Protein AF-A0A7S3K6G6-F1 (afdb_monomer_lite)

pLDDT: mean 83.15, std 12.5, range [43.78, 94.25]

Structure (mmCIF, N/CA/C/O backbone):
data_AF-A0A7S3K6G6-F1
#
_entry.id   AF-A0A7S3K6G6-F1
#
loop_
_atom_site.group_PDB
_atom_site.id
_atom_site.type_symbol
_atom_site.label_atom_id
_atom_site.label_alt_id
_atom_site.label_comp_id
_atom_site.label_asym_id
_atom_site.label_entity_id
_atom_site.label_seq_id
_atom_site.pdbx_PDB_ins_code
_atom_site.Cartn_x
_atom_site.Cartn_y
_atom_site.Cartn_z
_atom_site.occupancy
_atom_site.B_iso_or_equiv
_atom_site.auth_seq_id
_atom_site.auth_comp_id
_atom_site.auth_asym_id
_atom_site.auth_atom_id
_atom_site.pdbx_PDB_model_num
ATOM 1 N N . TYR A 1 1 ? -5.454 -5.887 0.418 1.00 87.56 1 TYR A N 1
ATOM 2 C CA . TYR A 1 1 ? -5.195 -4.459 0.713 1.00 87.56 1 TYR A CA 1
ATOM 3 C C . TYR A 1 1 ? -5.943 -3.493 -0.207 1.00 87.56 1 TYR A C 1
ATOM 5 O O . TYR A 1 1 ? -6.501 -2.543 0.320 1.00 87.56 1 TYR A O 1
ATOM 13 N N . ILE A 1 2 ? -6.029 -3.723 -1.528 1.00 89.62 2 ILE A N 1
ATOM 14 C CA . ILE A 1 2 ? -6.753 -2.822 -2.458 1.00 89.62 2 ILE A CA 1
ATOM 15 C C . ILE A 1 2 ? -8.237 -2.638 -2.086 1.00 89.62 2 ILE A C 1
ATOM 17 O O . ILE A 1 2 ? -8.674 -1.509 -1.896 1.00 89.62 2 ILE A O 1
ATOM 21 N N . GLU A 1 3 ? -9.001 -3.725 -1.922 1.00 87.88 3 GLU A N 1
ATOM 22 C CA . GLU A 1 3 ? -10.431 -3.646 -1.546 1.00 87.88 3 GLU A CA 1
ATOM 23 C C . GLU A 1 3 ? -10.624 -2.894 -0.219 1.00 87.88 3 GLU A C 1
ATOM 25 O O . GLU A 1 3 ? -11.529 -2.074 -0.081 1.00 87.88 3 GLU A O 1
ATOM 30 N N . ARG A 1 4 ? -9.716 -3.105 0.742 1.00 87.75 4 ARG A N 1
ATOM 31 C CA . ARG A 1 4 ? -9.721 -2.405 2.032 1.00 87.75 4 ARG A CA 1
ATOM 32 C C . ARG A 1 4 ? -9.499 -0.900 1.865 1.00 87.75 4 ARG A C 1
ATOM 34 O O . ARG A 1 4 ? -10.252 -0.119 2.435 1.00 87.75 4 ARG A O 1
ATOM 41 N N . PHE A 1 5 ? -8.529 -0.505 1.044 1.00 88.06 5 PHE A N 1
ATOM 42 C CA . PHE A 1 5 ? -8.301 0.895 0.691 1.00 88.06 5 PHE A CA 1
ATOM 43 C C . PHE A 1 5 ? -9.542 1.527 0.048 1.00 88.06 5 PHE A C 1
ATOM 45 O O . PHE A 1 5 ? -9.982 2.584 0.492 1.00 88.06 5 PHE A O 1
ATOM 52 N N . MET A 1 6 ? -10.161 0.868 -0.935 1.00 89.00 6 MET A N 1
ATOM 53 C CA . MET A 1 6 ? -11.380 1.380 -1.579 1.00 89.00 6 MET A CA 1
ATOM 54 C C . MET A 1 6 ? -12.535 1.521 -0.581 1.00 89.00 6 MET A C 1
ATOM 56 O O . MET A 1 6 ? -13.211 2.544 -0.553 1.00 89.00 6 MET A O 1
ATOM 60 N N . THR A 1 7 ? -12.727 0.521 0.282 1.00 87.38 7 THR A N 1
ATOM 61 C CA . THR A 1 7 ? -13.822 0.501 1.264 1.00 87.38 7 THR A CA 1
ATOM 62 C C . THR A 1 7 ? -13.649 1.570 2.344 1.00 87.38 7 THR A C 1
ATOM 64 O O . THR A 1 7 ? -14.632 2.167 2.771 1.00 87.38 7 THR A O 1
ATOM 67 N N . GLN A 1 8 ? -12.417 1.828 2.795 1.00 86.25 8 GLN A N 1
ATOM 68 C CA . GLN A 1 8 ? -12.156 2.818 3.848 1.00 86.25 8 GLN A CA 1
ATOM 69 C C . GLN A 1 8 ? -12.119 4.254 3.326 1.00 86.25 8 GLN A C 1
ATOM 71 O O . GLN A 1 8 ? -12.582 5.160 4.010 1.00 86.25 8 GLN A O 1
ATOM 76 N N . THR A 1 9 ? -11.579 4.468 2.127 1.00 84.75 9 THR A N 1
ATOM 77 C CA . THR A 1 9 ? -11.415 5.819 1.567 1.00 84.75 9 THR A CA 1
ATOM 78 C C . THR A 1 9 ? -12.602 6.275 0.729 1.00 84.75 9 THR A C 1
ATOM 80 O O . THR A 1 9 ? -12.741 7.468 0.473 1.00 84.75 9 THR A O 1
ATOM 83 N N . GLY A 1 10 ? -13.428 5.340 0.249 1.00 83.25 10 GLY A N 1
ATOM 84 C CA . GLY A 1 10 ? -14.462 5.610 -0.751 1.00 83.25 10 GLY A CA 1
ATOM 85 C C . GLY A 1 10 ? -13.903 5.997 -2.126 1.00 83.25 10 GLY A C 1
ATOM 86 O O . GLY A 1 10 ? -14.676 6.314 -3.028 1.00 83.25 10 GLY A O 1
ATOM 87 N N . MET A 1 11 ? -12.577 5.986 -2.308 1.00 84.06 11 MET A N 1
ATOM 88 C CA . MET A 1 11 ? -11.944 6.324 -3.577 1.00 84.06 11 MET A CA 1
ATOM 89 C C . MET A 1 11 ? -11.917 5.113 -4.503 1.00 84.06 11 MET A C 1
ATOM 91 O O . MET A 1 11 ? -11.474 4.024 -4.130 1.00 84.06 11 MET A O 1
ATOM 95 N N . LEU A 1 12 ? -12.336 5.334 -5.747 1.00 84.69 12 LEU A N 1
ATOM 96 C CA . LEU A 1 12 ? -12.244 4.344 -6.810 1.00 84.69 12 LEU A CA 1
ATOM 97 C C . LEU A 1 12 ? -10.908 4.460 -7.550 1.00 84.69 12 LEU A C 1
ATOM 99 O O . LEU A 1 12 ? -10.330 5.545 -7.704 1.00 84.69 12 LEU A O 1
ATOM 103 N N . ILE A 1 13 ? -10.416 3.314 -8.018 1.00 86.44 13 ILE A N 1
ATOM 104 C CA . ILE A 1 13 ? -9.244 3.265 -8.886 1.00 86.44 13 ILE A CA 1
ATOM 105 C C . ILE A 1 13 ? -9.674 3.640 -10.308 1.00 86.44 13 ILE A C 1
ATOM 107 O O . ILE A 1 13 ? -10.518 2.981 -10.902 1.00 86.44 1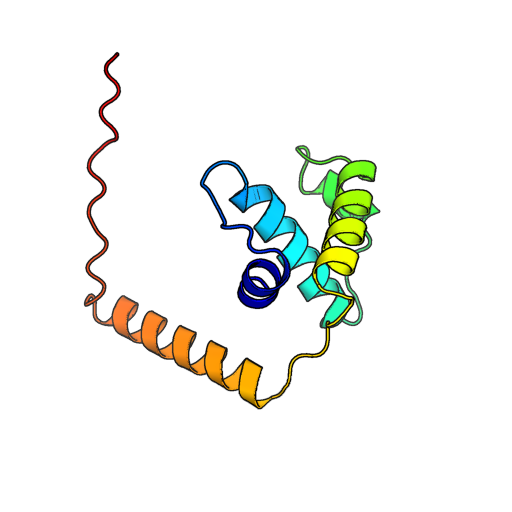3 ILE A O 1
ATOM 111 N N . ASN A 1 14 ? -9.056 4.690 -10.842 1.00 87.12 14 ASN A N 1
ATOM 112 C CA . ASN A 1 14 ? -9.248 5.233 -12.182 1.00 87.12 14 ASN A CA 1
ATOM 113 C C . ASN A 1 14 ? -7.957 5.092 -13.002 1.00 87.12 14 ASN A C 1
ATOM 115 O O . ASN A 1 14 ? -6.853 5.010 -12.456 1.00 87.12 14 ASN A O 1
ATOM 119 N N . HIS A 1 15 ? -8.074 5.186 -14.328 1.00 85.31 15 HIS A N 1
ATOM 120 C CA . HIS A 1 15 ? -6.945 5.121 -15.267 1.00 85.31 15 HIS A CA 1
ATOM 121 C C . HIS A 1 15 ? -5.814 6.144 -15.003 1.00 85.31 15 HIS A C 1
ATOM 123 O O . HIS A 1 15 ? -4.668 5.893 -15.369 1.00 85.31 15 HIS A O 1
ATOM 129 N N . TRP A 1 16 ? -6.094 7.245 -14.299 1.00 85.12 16 TRP A N 1
ATOM 130 C CA . TRP A 1 16 ? -5.085 8.229 -13.883 1.00 85.12 16 TRP A CA 1
ATOM 131 C C . TRP A 1 16 ? -4.367 7.894 -12.566 1.00 85.12 16 TRP A C 1
ATOM 133 O O . TRP A 1 16 ? -3.223 8.299 -12.375 1.00 85.12 16 TRP A O 1
ATOM 143 N N . ASN A 1 17 ? -5.021 7.188 -11.635 1.00 85.19 17 ASN A N 1
ATOM 144 C CA . ASN A 1 17 ? -4.517 7.001 -10.265 1.00 85.19 17 ASN A CA 1
ATOM 145 C C . ASN A 1 17 ? -4.004 5.577 -9.982 1.00 85.19 17 ASN A C 1
ATOM 147 O O . ASN A 1 17 ? -3.220 5.392 -9.048 1.00 85.19 17 ASN A O 1
ATOM 151 N N . TRP A 1 18 ? -4.391 4.590 -10.801 1.00 88.56 18 TRP A N 1
ATOM 152 C CA . TRP A 1 18 ? -4.136 3.174 -10.529 1.00 88.56 18 TRP A CA 1
ATOM 153 C C . TRP A 1 18 ? -2.655 2.870 -10.335 1.00 88.56 18 TRP A C 1
ATOM 155 O O . TRP A 1 18 ? -2.303 2.133 -9.422 1.00 88.56 18 TRP A O 1
ATOM 165 N N . ARG A 1 19 ? -1.776 3.487 -11.135 1.00 87.62 19 ARG A N 1
ATOM 166 C CA . ARG A 1 19 ? -0.336 3.217 -11.091 1.00 87.62 19 ARG A CA 1
ATOM 167 C C . ARG A 1 19 ? 0.254 3.559 -9.724 1.00 87.62 19 ARG A C 1
ATOM 169 O O . ARG A 1 19 ? 0.976 2.747 -9.157 1.00 87.62 19 ARG A O 1
ATOM 176 N N . ARG A 1 20 ? -0.088 4.732 -9.174 1.00 87.00 20 ARG A N 1
ATOM 177 C CA . ARG A 1 20 ? 0.395 5.163 -7.852 1.00 87.00 20 ARG A CA 1
ATOM 178 C C . ARG A 1 20 ? -0.260 4.353 -6.733 1.00 87.00 20 ARG A C 1
ATOM 180 O O . ARG A 1 20 ? 0.443 3.892 -5.845 1.00 87.00 20 ARG A O 1
ATOM 187 N N . VAL A 1 21 ? -1.573 4.115 -6.807 1.00 89.31 21 VAL A N 1
ATOM 188 C CA . VAL A 1 21 ? -2.305 3.346 -5.782 1.00 89.31 21 VAL A CA 1
ATOM 189 C C . VAL A 1 21 ? -1.792 1.910 -5.687 1.00 89.31 21 VAL A C 1
ATOM 191 O O . VAL A 1 21 ? -1.472 1.443 -4.596 1.00 89.31 21 VAL A O 1
ATOM 194 N N . VAL A 1 22 ? -1.675 1.212 -6.818 1.00 89.69 22 VAL A N 1
ATOM 195 C CA . VAL A 1 22 ? -1.198 -0.176 -6.860 1.00 89.69 22 VAL A CA 1
ATOM 196 C C . VAL A 1 22 ? 0.243 -0.266 -6.367 1.00 89.69 22 VAL A C 1
ATOM 198 O O . VAL A 1 22 ? 0.540 -1.145 -5.561 1.00 89.69 22 VAL A O 1
ATOM 201 N N . LEU A 1 23 ? 1.112 0.666 -6.773 1.00 89.12 23 LEU A N 1
ATOM 202 C CA . LEU A 1 23 ? 2.490 0.722 -6.289 1.00 89.12 23 LEU A CA 1
ATOM 203 C C . LEU A 1 23 ? 2.551 0.828 -4.761 1.00 89.12 23 LEU A C 1
ATOM 205 O O . LEU A 1 23 ? 3.237 0.039 -4.117 1.00 89.12 23 LEU A O 1
ATOM 209 N N . THR A 1 24 ? 1.811 1.769 -4.173 1.00 90.25 24 THR A N 1
ATOM 210 C CA . THR A 1 24 ? 1.791 1.954 -2.718 1.00 90.25 24 THR A CA 1
ATOM 211 C C . THR A 1 24 ? 1.237 0.726 -2.003 1.00 90.25 24 THR A C 1
ATOM 213 O O . THR A 1 24 ? 1.807 0.291 -1.007 1.00 90.25 24 THR A O 1
ATOM 216 N N . VAL A 1 25 ? 0.169 0.119 -2.526 1.00 91.44 25 VAL A N 1
ATOM 217 C CA . VAL A 1 25 ? -0.405 -1.098 -1.939 1.00 91.44 25 VAL A CA 1
ATOM 218 C C . VAL A 1 25 ? 0.595 -2.258 -1.956 1.00 91.44 25 VAL A C 1
ATOM 220 O O . VAL A 1 25 ? 0.697 -2.979 -0.965 1.00 91.44 25 VAL A O 1
ATOM 223 N N . LEU A 1 26 ? 1.330 -2.441 -3.057 1.00 89.38 26 LEU A N 1
ATOM 224 C CA . LEU A 1 26 ? 2.348 -3.487 -3.183 1.00 89.38 26 LEU A CA 1
ATOM 225 C C . LEU A 1 26 ? 3.525 -3.257 -2.234 1.00 89.38 26 LEU A C 1
ATOM 227 O O . LEU A 1 26 ? 3.971 -4.201 -1.587 1.00 89.38 26 LEU A O 1
ATOM 231 N N . LEU A 1 27 ? 3.981 -2.010 -2.109 1.00 89.19 27 LEU A N 1
ATOM 232 C CA . LEU A 1 27 ? 5.057 -1.635 -1.193 1.00 89.19 27 LEU A CA 1
ATOM 233 C C . LEU A 1 27 ? 4.698 -1.987 0.255 1.00 89.19 27 LEU A C 1
ATOM 235 O O . LEU A 1 27 ? 5.471 -2.649 0.941 1.00 89.19 27 LEU A O 1
ATOM 239 N N . ILE A 1 28 ? 3.496 -1.612 0.699 1.00 90.06 28 ILE A N 1
ATOM 240 C CA . ILE A 1 28 ? 3.015 -1.934 2.048 1.00 90.06 28 ILE A CA 1
ATOM 241 C C . ILE A 1 28 ? 2.858 -3.443 2.229 1.00 90.06 28 ILE A C 1
ATOM 243 O O . ILE A 1 28 ? 3.238 -3.980 3.263 1.00 90.06 28 ILE A O 1
ATOM 247 N N . ALA A 1 29 ? 2.310 -4.141 1.231 1.00 89.62 29 ALA A N 1
ATOM 248 C CA . ALA A 1 29 ? 2.138 -5.587 1.305 1.00 89.62 29 ALA A CA 1
ATOM 249 C C . ALA A 1 29 ? 3.482 -6.316 1.460 1.00 89.62 29 ALA A C 1
ATOM 251 O O . ALA A 1 29 ? 3.569 -7.220 2.284 1.00 89.62 29 ALA A O 1
ATOM 252 N N . SER A 1 30 ? 4.520 -5.893 0.727 1.00 89.38 30 SER A N 1
ATOM 253 C CA . SER A 1 30 ? 5.877 -6.432 0.873 1.00 89.38 30 SER A CA 1
ATOM 254 C C . SER A 1 30 ? 6.403 -6.202 2.287 1.00 89.38 30 SER A C 1
ATOM 256 O O . SER A 1 30 ? 6.788 -7.159 2.937 1.00 89.38 30 SER A O 1
ATOM 258 N N . LYS A 1 31 ? 6.301 -4.985 2.826 1.00 88.06 31 LYS A N 1
ATOM 259 C CA . LYS A 1 31 ? 6.783 -4.678 4.184 1.00 88.06 31 LYS A CA 1
ATOM 260 C C . LYS A 1 31 ? 6.080 -5.419 5.317 1.00 88.06 31 LYS A C 1
ATOM 262 O O . LYS A 1 31 ? 6.646 -5.573 6.390 1.00 88.06 31 LYS A O 1
ATOM 267 N N . VAL A 1 32 ? 4.821 -5.805 5.124 1.00 88.50 32 VAL A N 1
ATOM 268 C CA . VAL A 1 32 ? 4.035 -6.494 6.160 1.00 88.50 32 VAL A CA 1
ATOM 269 C C . VAL A 1 32 ? 4.307 -7.996 6.184 1.00 88.50 32 VAL A C 1
ATOM 271 O O . VAL A 1 32 ? 4.180 -8.609 7.240 1.00 88.50 32 VAL A O 1
ATOM 274 N N . TRP A 1 33 ? 4.606 -8.588 5.027 1.00 84.25 33 TRP A N 1
ATOM 275 C CA . TRP A 1 33 ? 4.708 -10.041 4.867 1.00 84.25 33 TRP A CA 1
ATOM 276 C C . TRP A 1 33 ? 6.131 -10.548 4.650 1.00 84.25 33 TRP A C 1
ATOM 278 O O . TRP A 1 33 ? 6.364 -11.737 4.846 1.00 84.25 33 TRP A O 1
ATOM 288 N N . ASP A 1 34 ? 7.046 -9.687 4.217 1.00 86.50 34 ASP A N 1
ATOM 289 C CA . ASP A 1 34 ? 8.443 -10.023 3.976 1.00 86.50 34 ASP A CA 1
ATOM 290 C C . ASP A 1 34 ? 9.300 -9.523 5.141 1.00 86.50 34 ASP A C 1
ATOM 292 O O . ASP A 1 34 ? 9.393 -8.314 5.375 1.00 86.50 34 ASP A O 1
ATOM 296 N N . ASP A 1 35 ? 9.916 -10.457 5.870 1.00 82.19 35 ASP A N 1
ATOM 297 C CA . ASP A 1 35 ? 10.793 -10.147 7.003 1.00 82.19 35 ASP A CA 1
ATOM 298 C C . ASP A 1 35 ? 12.025 -9.327 6.556 1.00 82.19 35 ASP A C 1
ATOM 300 O O . ASP A 1 35 ? 12.523 -8.512 7.332 1.00 82.19 35 ASP A O 1
ATOM 304 N N . ASP A 1 36 ? 12.455 -9.475 5.292 1.00 82.69 36 ASP A N 1
ATOM 305 C CA . ASP A 1 36 ? 13.578 -8.759 4.659 1.00 82.69 36 ASP A CA 1
ATOM 306 C C . ASP A 1 36 ? 13.099 -7.797 3.547 1.00 82.69 36 ASP A C 1
ATOM 308 O O . ASP A 1 36 ? 13.645 -7.723 2.441 1.00 82.69 36 ASP A O 1
ATOM 312 N N . SER A 1 37 ? 12.046 -7.025 3.824 1.00 84.69 37 SER A N 1
ATOM 313 C CA . SER A 1 37 ? 11.531 -6.045 2.858 1.00 84.69 37 SER A CA 1
ATOM 314 C C . SER A 1 37 ? 12.517 -4.906 2.535 1.00 84.69 37 SER A C 1
ATOM 316 O O . SER A 1 37 ? 13.276 -4.430 3.382 1.00 84.69 37 SER A O 1
ATOM 318 N N . LEU A 1 38 ? 12.467 -4.407 1.293 1.00 83.38 38 LEU A N 1
ATOM 319 C CA . LEU A 1 38 ? 13.296 -3.283 0.850 1.00 83.38 38 LEU A CA 1
ATOM 320 C C . LEU A 1 38 ? 12.921 -1.969 1.550 1.00 83.38 38 LEU A C 1
ATOM 322 O O . LEU A 1 38 ? 11.752 -1.575 1.626 1.00 83.38 38 LEU A O 1
ATOM 326 N N . GLU A 1 39 ? 13.942 -1.217 1.958 1.00 82.75 39 GLU A N 1
ATOM 327 C CA . GLU A 1 39 ? 13.774 0.158 2.419 1.00 82.75 39 GLU A CA 1
ATOM 328 C C . GLU A 1 39 ? 13.333 1.104 1.290 1.00 82.75 39 GLU A C 1
ATOM 330 O O . GLU A 1 39 ? 13.676 0.936 0.115 1.00 82.75 39 GLU A O 1
ATOM 335 N N . ASN A 1 40 ? 12.644 2.190 1.660 1.00 84.31 40 ASN A N 1
ATOM 336 C CA . ASN A 1 40 ? 12.121 3.171 0.703 1.00 84.31 40 ASN A CA 1
ATOM 337 C C . ASN A 1 40 ? 13.196 3.810 -0.188 1.00 84.31 40 ASN A C 1
ATOM 339 O O . ASN A 1 40 ? 12.890 4.233 -1.302 1.00 84.31 40 ASN A O 1
ATOM 343 N N . ILE A 1 41 ? 14.451 3.860 0.275 1.00 85.56 41 ILE A N 1
ATOM 344 C CA . ILE A 1 41 ? 15.594 4.429 -0.454 1.00 85.56 41 ILE A CA 1
ATOM 345 C C . ILE A 1 41 ? 15.925 3.679 -1.751 1.00 85.56 41 ILE A C 1
ATOM 347 O O . ILE A 1 41 ? 16.489 4.271 -2.672 1.00 85.56 41 ILE A O 1
ATOM 351 N N . HIS A 1 42 ? 15.536 2.407 -1.856 1.00 85.31 42 HIS A N 1
ATOM 352 C CA . HIS A 1 42 ? 15.816 1.581 -3.028 1.00 85.31 42 HIS A CA 1
ATOM 353 C C . HIS A 1 42 ? 14.784 1.756 -4.148 1.00 85.31 42 HIS A C 1
ATOM 355 O O . HIS A 1 42 ? 15.106 1.551 -5.316 1.00 85.31 42 HIS A O 1
ATOM 361 N N . PHE A 1 43 ? 13.560 2.194 -3.838 1.00 84.06 43 PHE A N 1
ATOM 362 C CA . PHE A 1 43 ? 12.493 2.308 -4.840 1.00 84.06 43 PHE A CA 1
ATOM 363 C C . PHE A 1 43 ? 12.792 3.326 -5.953 1.00 84.06 43 PHE A C 1
ATOM 365 O O . PHE A 1 43 ? 12.589 2.974 -7.114 1.00 84.06 43 PHE A O 1
ATOM 372 N N . PRO A 1 44 ? 13.350 4.522 -5.676 1.00 85.25 44 PRO A N 1
ATOM 373 C CA . PRO A 1 44 ? 13.746 5.460 -6.731 1.00 85.25 44 PRO A CA 1
ATOM 374 C C . PRO A 1 44 ? 14.839 4.935 -7.676 1.00 85.25 44 PRO A C 1
ATOM 376 O O . PRO A 1 44 ? 15.000 5.459 -8.773 1.00 85.25 44 PRO A O 1
ATOM 379 N N . GLN A 1 45 ? 15.606 3.914 -7.270 1.00 83.19 45 GLN A N 1
ATOM 380 C CA . GLN A 1 45 ? 16.638 3.300 -8.120 1.00 83.19 45 GLN A CA 1
ATOM 381 C C . GLN A 1 45 ? 16.028 2.353 -9.162 1.00 83.19 45 GLN A C 1
ATOM 383 O O . GLN A 1 45 ? 16.589 2.175 -10.240 1.00 83.19 45 GLN A O 1
ATOM 388 N N . VAL A 1 46 ? 14.879 1.755 -8.838 1.00 82.56 46 VAL A N 1
ATOM 389 C CA . VAL A 1 46 ? 14.149 0.823 -9.710 1.00 82.56 46 VAL A CA 1
ATOM 390 C C . VAL A 1 46 ? 13.065 1.550 -10.511 1.00 82.56 46 VAL A C 1
ATOM 392 O O . VAL A 1 46 ? 12.781 1.185 -11.649 1.00 82.56 46 VAL A O 1
ATOM 395 N N . MET A 1 47 ? 12.468 2.593 -9.933 1.00 80.50 47 MET A N 1
ATOM 396 C CA . MET A 1 47 ? 11.424 3.410 -10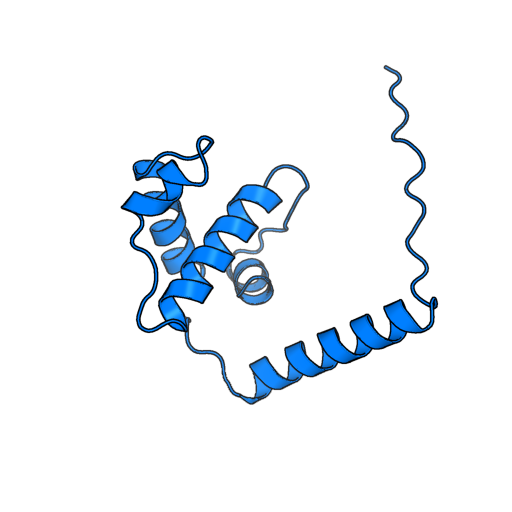.544 1.00 80.50 47 MET A CA 1
ATOM 397 C C . MET A 1 47 ? 11.885 4.871 -10.609 1.00 80.50 47 MET A C 1
ATOM 399 O O . MET A 1 47 ? 11.701 5.608 -9.640 1.00 80.50 47 MET A O 1
ATOM 403 N N . PRO A 1 48 ? 12.455 5.322 -11.740 1.00 79.19 48 PRO A N 1
ATOM 404 C CA . PRO A 1 48 ? 12.948 6.696 -11.873 1.00 79.19 48 PRO A CA 1
ATOM 405 C C . PRO A 1 48 ? 11.823 7.743 -11.826 1.00 79.19 48 PRO A C 1
ATOM 407 O O . PRO A 1 48 ? 12.078 8.919 -11.578 1.00 79.19 48 PRO A O 1
ATOM 410 N N . ASP A 1 49 ? 10.575 7.314 -12.023 1.00 84.25 49 ASP A N 1
ATOM 411 C CA . ASP A 1 49 ? 9.385 8.168 -12.060 1.00 84.25 49 ASP A CA 1
ATOM 412 C C . ASP A 1 49 ? 8.906 8.619 -10.667 1.00 84.25 49 ASP A C 1
ATOM 414 O O . ASP A 1 49 ? 7.928 9.367 -10.568 1.00 84.25 49 ASP A O 1
ATOM 418 N N . ILE A 1 50 ? 9.536 8.139 -9.585 1.00 85.38 50 ILE A N 1
ATOM 419 C CA . ILE A 1 50 ? 9.141 8.447 -8.209 1.00 85.38 50 ILE A CA 1
ATOM 420 C C . ILE A 1 50 ? 10.338 8.849 -7.348 1.00 85.38 50 ILE A C 1
ATOM 422 O O . ILE A 1 50 ? 11.382 8.201 -7.315 1.00 85.38 50 ILE A O 1
ATOM 426 N N . THR A 1 51 ? 10.172 9.930 -6.592 1.00 89.12 51 THR A N 1
ATOM 427 C CA . THR A 1 51 ? 11.189 10.386 -5.641 1.00 89.12 51 THR A CA 1
ATOM 428 C C . THR A 1 51 ? 11.049 9.693 -4.285 1.00 89.12 51 THR A C 1
ATOM 430 O O . THR A 1 51 ? 9.951 9.331 -3.863 1.00 89.12 51 THR A O 1
ATOM 433 N N . LEU A 1 52 ? 12.148 9.583 -3.527 1.00 89.00 52 LEU A N 1
ATOM 434 C CA . LEU A 1 52 ? 12.127 9.025 -2.164 1.00 89.00 52 LEU A CA 1
ATOM 435 C C . LEU A 1 52 ? 11.094 9.723 -1.263 1.00 89.00 52 LEU A C 1
ATOM 437 O O . LEU A 1 52 ? 10.394 9.090 -0.473 1.00 89.00 52 LEU A O 1
ATOM 441 N N . LYS A 1 53 ? 10.977 11.047 -1.401 1.00 89.94 53 LYS A N 1
ATOM 442 C CA . LYS A 1 53 ? 10.017 11.849 -0.641 1.00 89.94 53 LYS A CA 1
ATOM 443 C C . LYS A 1 53 ? 8.573 11.479 -0.983 1.00 89.94 53 LYS A C 1
ATOM 445 O O . LYS A 1 53 ? 7.743 11.415 -0.080 1.00 89.94 53 LYS A O 1
ATOM 450 N N . GLU A 1 54 ? 8.275 11.231 -2.257 1.00 89.44 54 GLU A N 1
ATOM 451 C CA . GLU A 1 54 ? 6.951 10.778 -2.682 1.00 89.44 54 GLU A CA 1
ATOM 452 C C . GLU A 1 54 ? 6.634 9.383 -2.153 1.00 89.44 54 GLU A C 1
ATOM 454 O O . GLU A 1 54 ? 5.546 9.203 -1.619 1.00 89.44 54 GLU A O 1
ATOM 459 N N . VAL A 1 55 ? 7.573 8.430 -2.229 1.00 90.31 55 VAL A N 1
ATOM 460 C CA . VAL A 1 55 ? 7.385 7.073 -1.680 1.00 90.31 55 VAL A CA 1
ATOM 461 C C . VAL A 1 55 ? 7.034 7.141 -0.193 1.00 90.31 55 VAL A C 1
ATOM 463 O O . VAL A 1 55 ? 6.011 6.601 0.224 1.00 90.31 55 VAL A O 1
ATOM 466 N N . ASN A 1 56 ? 7.830 7.880 0.586 1.00 91.38 56 ASN A N 1
ATOM 467 C CA . ASN A 1 56 ? 7.603 8.055 2.021 1.00 91.38 56 ASN A CA 1
ATOM 468 C C . ASN A 1 56 ? 6.231 8.678 2.317 1.00 91.38 56 ASN A C 1
ATOM 470 O O . ASN A 1 56 ? 5.534 8.251 3.236 1.00 91.38 56 ASN A O 1
ATOM 474 N N . ASN A 1 57 ? 5.838 9.694 1.545 1.00 92.38 57 ASN A N 1
ATOM 475 C CA . ASN A 1 57 ? 4.559 10.363 1.749 1.00 92.38 57 ASN A CA 1
ATOM 476 C C . ASN A 1 57 ? 3.377 9.461 1.363 1.00 92.38 57 ASN A C 1
ATOM 478 O O . ASN A 1 57 ? 2.383 9.422 2.079 1.00 92.38 57 ASN A O 1
ATOM 482 N N . LEU A 1 58 ? 3.493 8.713 0.263 1.00 90.56 58 LEU A N 1
ATOM 483 C CA . LEU A 1 58 ? 2.468 7.770 -0.182 1.00 90.56 58 LEU A CA 1
ATOM 484 C C . LEU A 1 58 ? 2.252 6.652 0.835 1.00 90.56 58 LEU A C 1
ATOM 486 O O . LEU A 1 58 ? 1.108 6.348 1.156 1.00 90.56 58 LEU A O 1
ATOM 490 N N . GLU A 1 59 ? 3.327 6.073 1.367 1.00 90.94 59 GLU A N 1
ATOM 491 C CA . GLU A 1 59 ? 3.242 5.060 2.421 1.00 90.94 59 GLU A CA 1
ATOM 492 C C . GLU A 1 59 ? 2.551 5.604 3.670 1.00 90.94 59 GLU A C 1
ATOM 494 O O . GLU A 1 59 ? 1.604 4.990 4.161 1.00 90.94 59 GLU A O 1
ATOM 499 N N . LYS A 1 60 ? 2.962 6.787 4.142 1.00 91.69 60 LYS A N 1
ATOM 500 C CA . LYS A 1 60 ? 2.352 7.414 5.316 1.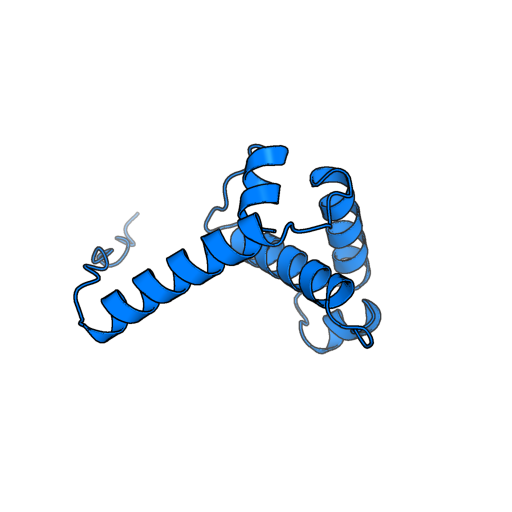00 91.69 60 LYS A CA 1
ATOM 501 C C . LYS A 1 60 ? 0.856 7.668 5.112 1.00 91.69 60 LYS A C 1
ATOM 503 O O . LYS A 1 60 ? 0.050 7.255 5.941 1.00 91.69 60 LYS A O 1
ATOM 508 N N . ILE A 1 61 ? 0.492 8.299 3.994 1.00 91.06 61 ILE A N 1
ATOM 509 C CA . ILE A 1 61 ? -0.906 8.584 3.650 1.00 91.06 61 ILE A CA 1
ATOM 510 C C . ILE A 1 61 ? -1.698 7.279 3.552 1.00 91.06 61 ILE A C 1
ATOM 512 O O . ILE A 1 61 ? -2.801 7.189 4.075 1.00 91.06 61 ILE A O 1
ATOM 516 N N . PHE A 1 62 ? -1.148 6.244 2.920 1.00 89.88 62 PHE A N 1
ATOM 517 C CA . PHE A 1 62 ? -1.842 4.970 2.790 1.00 89.88 62 PHE A CA 1
ATOM 518 C C . PHE A 1 62 ? -2.114 4.314 4.144 1.00 89.88 62 PHE A C 1
ATOM 520 O O . PHE A 1 62 ? -3.233 3.862 4.370 1.00 89.88 62 PHE A O 1
ATOM 527 N N . LEU A 1 63 ? -1.128 4.293 5.046 1.00 90.94 63 LEU A N 1
ATOM 528 C CA . LEU A 1 63 ? -1.283 3.751 6.399 1.00 90.94 63 LEU A CA 1
ATOM 529 C C . LEU A 1 63 ? -2.357 4.495 7.202 1.00 90.94 63 LEU A C 1
ATOM 531 O O . LEU A 1 63 ? -3.172 3.852 7.867 1.00 90.94 63 LEU A O 1
ATOM 535 N N . GLU A 1 64 ? -2.401 5.826 7.088 1.00 91.19 64 GLU A N 1
ATOM 536 C CA . GLU A 1 64 ? -3.456 6.657 7.679 1.00 91.19 64 GLU A CA 1
ATOM 537 C C . GLU A 1 64 ? -4.834 6.321 7.088 1.00 91.19 64 GLU A C 1
ATOM 539 O O . GLU A 1 64 ? -5.795 6.123 7.829 1.00 91.19 64 GLU A O 1
ATOM 544 N N . LEU A 1 65 ? -4.929 6.173 5.763 1.00 88.94 65 LEU A N 1
ATOM 545 C CA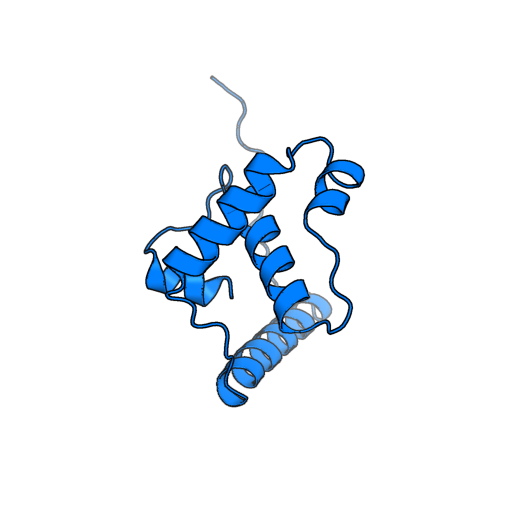 . LEU A 1 65 ? -6.181 5.861 5.065 1.00 88.94 65 LEU A CA 1
ATOM 546 C C . LEU A 1 65 ? -6.749 4.485 5.429 1.00 88.94 65 LEU A C 1
ATOM 548 O O . LEU A 1 65 ? -7.969 4.314 5.459 1.00 88.94 65 LEU A O 1
ATOM 552 N N . ILE A 1 66 ? -5.889 3.504 5.717 1.00 88.38 66 ILE A N 1
ATOM 553 C CA . ILE A 1 66 ? -6.334 2.178 6.161 1.00 88.38 66 ILE A CA 1
ATOM 554 C C . ILE A 1 66 ? -6.477 2.057 7.683 1.00 88.38 66 ILE A C 1
ATOM 556 O O . ILE A 1 66 ? -6.770 0.966 8.181 1.00 88.38 66 ILE A O 1
ATOM 560 N N . ASP A 1 67 ? -6.296 3.149 8.433 1.00 89.00 67 ASP A N 1
ATOM 561 C CA . ASP A 1 67 ? -6.368 3.163 9.901 1.00 89.00 67 ASP A CA 1
ATOM 562 C C . ASP A 1 67 ? -5.413 2.128 10.534 1.00 89.00 67 ASP A C 1
ATOM 564 O O . ASP A 1 67 ? -5.755 1.427 11.485 1.00 89.00 67 ASP A O 1
ATOM 568 N N . TYR A 1 68 ? -4.235 1.939 9.922 1.00 87.56 68 TYR A N 1
ATOM 569 C CA . TYR A 1 68 ? -3.225 0.944 10.312 1.00 87.56 68 TYR A CA 1
ATOM 570 C C . TYR A 1 68 ? -3.753 -0.503 10.428 1.00 87.56 68 TYR A C 1
ATOM 572 O O . TYR A 1 68 ? -3.123 -1.369 11.042 1.00 87.56 68 TYR A O 1
ATOM 580 N N . LYS A 1 69 ? -4.892 -0.821 9.794 1.00 87.69 69 LYS A N 1
ATOM 581 C CA . LYS A 1 69 ? -5.489 -2.166 9.795 1.00 87.69 69 LYS A CA 1
ATOM 582 C C . LYS A 1 69 ? -4.765 -3.081 8.811 1.00 87.69 69 LYS A C 1
ATOM 584 O O . LYS A 1 69 ? -5.312 -3.449 7.769 1.00 87.69 69 LYS A O 1
ATOM 589 N N . LEU A 1 70 ? -3.543 -3.471 9.162 1.00 86.56 70 LEU A N 1
ATOM 590 C CA . LEU A 1 70 ? -2.655 -4.294 8.333 1.00 86.56 70 LEU A CA 1
ATOM 591 C C . LEU A 1 70 ? -2.908 -5.799 8.466 1.00 86.56 70 LEU A C 1
ATOM 593 O O . LEU A 1 70 ? -2.602 -6.559 7.547 1.00 86.56 70 LEU A O 1
ATOM 597 N N . HIS A 1 71 ? -3.505 -6.223 9.580 1.00 87.44 71 HIS A N 1
ATOM 598 C CA . HIS A 1 71 ? -3.783 -7.628 9.852 1.00 87.44 71 HIS A CA 1
ATOM 599 C C . HIS A 1 71 ? -4.889 -8.170 8.931 1.00 87.44 71 HIS A C 1
ATOM 601 O O . HIS A 1 71 ? -6.026 -7.674 8.928 1.00 87.44 71 HIS A O 1
ATOM 607 N N . ILE A 1 72 ? -4.559 -9.229 8.190 1.00 87.25 72 ILE A N 1
ATOM 608 C CA . ILE A 1 72 ? -5.488 -9.989 7.348 1.00 87.25 72 ILE A CA 1
ATOM 609 C C . ILE A 1 72 ? -5.885 -11.257 8.100 1.00 87.25 72 ILE A C 1
ATOM 611 O O . ILE A 1 72 ? -5.039 -12.012 8.570 1.00 87.25 72 ILE A O 1
ATOM 615 N N . ARG A 1 73 ? -7.191 -11.507 8.220 1.00 90.00 73 ARG A N 1
ATOM 616 C CA . ARG A 1 73 ? -7.686 -12.752 8.827 1.00 90.00 73 ARG A CA 1
ATOM 617 C C . ARG A 1 73 ? -7.568 -13.903 7.829 1.00 90.00 73 ARG A C 1
ATOM 619 O O . ARG A 1 73 ? -7.792 -13.704 6.639 1.00 90.00 73 ARG A O 1
ATOM 626 N N . GLY A 1 74 ? -7.342 -15.126 8.312 1.00 90.75 74 GLY A N 1
ATOM 627 C CA . GLY A 1 74 ? -7.259 -16.311 7.443 1.00 90.75 74 GLY A CA 1
ATOM 628 C C . GLY A 1 74 ? -8.485 -16.502 6.537 1.00 90.75 74 GLY A C 1
ATOM 629 O O . GLY A 1 74 ? -8.337 -16.813 5.361 1.00 90.75 74 GLY A O 1
ATOM 630 N N . ALA A 1 75 ? -9.692 -16.218 7.040 1.00 92.25 75 ALA A N 1
ATOM 631 C CA . ALA A 1 75 ? -10.921 -16.275 6.240 1.00 92.25 75 ALA A CA 1
ATOM 632 C C . ALA A 1 75 ? -10.963 -15.225 5.112 1.00 92.25 75 ALA A C 1
ATOM 634 O O . ALA A 1 75 ? -11.461 -15.499 4.023 1.00 92.25 75 ALA A O 1
ATOM 635 N N . GLU A 1 76 ? -10.423 -14.029 5.360 1.00 89.69 76 GLU A N 1
ATOM 636 C CA . GLU A 1 76 ? -10.331 -12.965 4.357 1.00 89.69 76 GLU A CA 1
ATOM 637 C C 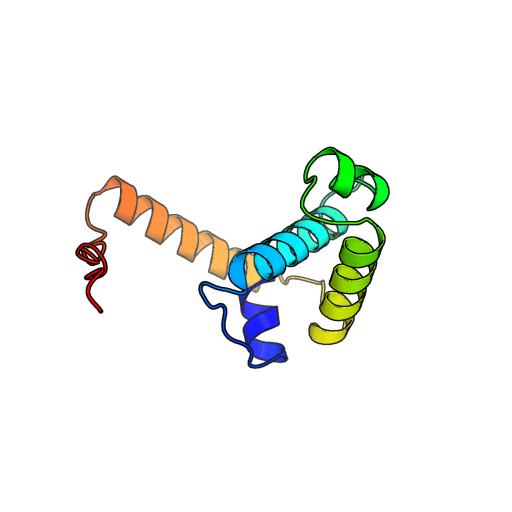. GLU A 1 76 ? -9.333 -13.357 3.266 1.00 89.69 76 GLU A C 1
ATOM 639 O O . GLU A 1 76 ? -9.661 -13.272 2.088 1.00 89.69 76 GLU A O 1
ATOM 644 N N . TYR A 1 77 ? -8.164 -13.880 3.646 1.00 89.31 77 TYR A N 1
ATOM 645 C CA . TYR A 1 77 ? -7.201 -14.430 2.692 1.00 89.31 77 TYR A CA 1
ATOM 646 C C . TYR A 1 77 ? -7.814 -15.548 1.835 1.00 89.31 77 TYR A C 1
ATOM 648 O O . TYR A 1 77 ? -7.734 -15.491 0.609 1.0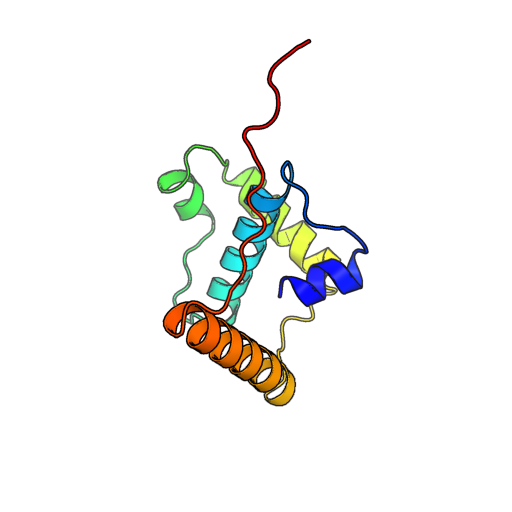0 89.31 77 TYR A O 1
ATOM 656 N N . ALA A 1 78 ? -8.483 -16.521 2.465 1.00 92.69 78 ALA A N 1
ATOM 657 C CA . ALA A 1 78 ? -9.109 -17.640 1.765 1.00 92.69 78 ALA A CA 1
ATOM 658 C C . ALA A 1 78 ? -10.149 -17.170 0.735 1.00 92.69 78 ALA A C 1
ATOM 660 O O . ALA A 1 78 ? -10.152 -17.668 -0.388 1.00 92.69 78 ALA A O 1
ATOM 661 N N . LYS A 1 79 ? -10.974 -16.165 1.076 1.00 93.06 79 LYS A N 1
ATOM 662 C CA . LYS A 1 79 ? -11.925 -15.540 0.138 1.00 93.06 79 LYS A CA 1
ATOM 663 C C . LYS A 1 79 ? -11.213 -15.083 -1.139 1.00 93.06 79 LYS A C 1
ATOM 665 O O . LYS A 1 79 ? -11.618 -15.479 -2.228 1.00 93.06 79 LYS A O 1
ATOM 670 N N . TYR A 1 80 ? -10.153 -14.279 -1.019 1.00 91.56 80 TYR A N 1
ATOM 671 C CA . TYR A 1 80 ? -9.429 -13.778 -2.194 1.00 91.56 80 TYR A CA 1
ATOM 672 C C . TYR A 1 80 ? -8.689 -14.881 -2.950 1.00 91.56 80 TYR A C 1
ATOM 674 O O . TYR A 1 80 ? -8.667 -14.852 -4.177 1.00 91.56 80 TYR A O 1
ATOM 682 N N . TYR A 1 81 ? -8.119 -15.859 -2.245 1.00 92.44 81 TYR A N 1
ATOM 683 C CA . TYR A 1 81 ? -7.454 -17.001 -2.868 1.00 92.44 81 TYR A CA 1
ATOM 684 C C . TYR A 1 81 ? -8.412 -17.785 -3.773 1.00 92.44 81 TYR A C 1
ATOM 686 O O . TYR A 1 81 ? -8.095 -18.021 -4.937 1.00 92.44 81 TYR A O 1
ATOM 694 N N . PHE A 1 82 ? -9.606 -18.126 -3.274 1.00 94.25 82 PHE A N 1
ATOM 695 C CA . PHE A 1 82 ? -10.604 -18.841 -4.071 1.00 94.25 82 PHE A CA 1
ATOM 696 C C . PHE A 1 82 ? -11.119 -18.004 -5.244 1.00 94.25 82 PHE A C 1
ATOM 698 O O . PHE A 1 82 ? -11.248 -18.537 -6.340 1.00 94.25 82 PHE A O 1
ATOM 705 N N . ILE A 1 83 ? -11.347 -16.698 -5.055 1.00 92.88 83 ILE A N 1
ATOM 706 C CA . ILE A 1 83 ? -11.738 -15.798 -6.154 1.00 92.88 83 ILE A CA 1
ATOM 707 C C . ILE A 1 83 ? -10.680 -15.811 -7.264 1.00 92.88 83 ILE A C 1
ATOM 709 O O . ILE A 1 83 ? -11.013 -16.013 -8.429 1.00 92.88 83 ILE A O 1
ATOM 713 N N . LEU A 1 84 ? -9.403 -15.642 -6.910 1.00 90.62 84 LEU A N 1
ATOM 714 C CA . LEU A 1 84 ? -8.305 -15.662 -7.878 1.00 90.62 84 LEU A CA 1
ATOM 715 C C . LEU A 1 84 ? -8.172 -17.023 -8.564 1.00 90.62 84 LEU A C 1
ATOM 717 O O . LEU A 1 84 ? -7.906 -17.074 -9.761 1.00 90.62 84 LEU A O 1
ATOM 721 N N . GLN A 1 85 ? -8.373 -18.118 -7.830 1.00 92.88 85 GLN A N 1
ATOM 722 C CA . GLN A 1 85 ? -8.347 -19.465 -8.391 1.00 92.88 85 GLN A CA 1
ATOM 723 C C . GLN A 1 85 ? -9.471 -19.678 -9.412 1.00 92.88 85 GLN A C 1
ATOM 725 O O . GLN A 1 85 ? -9.211 -20.222 -10.484 1.00 92.88 85 GLN A O 1
ATOM 730 N N . THR A 1 86 ? -10.692 -19.230 -9.109 1.00 93.31 86 THR A N 1
ATOM 731 C CA . THR A 1 86 ? -11.828 -19.286 -10.039 1.00 93.31 86 THR A CA 1
ATOM 732 C C . THR A 1 86 ? -11.531 -18.490 -11.305 1.00 93.31 86 THR A C 1
ATOM 734 O O . THR A 1 86 ? -11.563 -19.063 -12.390 1.00 93.31 86 THR A O 1
ATOM 737 N N . ILE A 1 87 ? -11.115 -17.226 -11.164 1.00 91.00 87 ILE A N 1
ATOM 738 C CA . ILE A 1 87 ? -10.762 -16.358 -12.298 1.00 91.00 87 ILE A CA 1
ATOM 739 C C . ILE A 1 87 ? -9.646 -16.992 -13.144 1.00 91.00 87 ILE A C 1
ATOM 741 O O . ILE A 1 87 ? -9.715 -17.017 -14.369 1.00 91.00 87 ILE A O 1
ATOM 745 N N . ALA A 1 88 ? -8.613 -17.552 -12.508 1.00 90.62 88 ALA A N 1
ATOM 746 C CA . ALA A 1 88 ? -7.514 -18.204 -13.215 1.00 90.62 88 ALA A CA 1
ATOM 747 C C . ALA A 1 88 ? -7.956 -19.462 -13.983 1.00 90.62 88 ALA A C 1
ATOM 749 O O . ALA A 1 88 ? -7.389 -19.764 -15.035 1.00 90.62 88 ALA A O 1
ATOM 750 N N . ASN A 1 89 ? -8.940 -20.205 -13.472 1.00 89.19 89 ASN A N 1
ATOM 751 C CA . ASN A 1 89 ? -9.502 -21.364 -14.162 1.00 89.19 89 ASN A CA 1
ATOM 752 C C . ASN A 1 89 ? -10.372 -20.937 -15.354 1.00 89.19 89 ASN A C 1
ATOM 754 O O . ASN A 1 89 ? -10.219 -21.503 -16.432 1.00 89.19 89 ASN A O 1
ATOM 758 N N . GLU A 1 90 ? -11.199 -19.903 -15.198 1.00 88.62 90 GLU A N 1
ATOM 759 C CA . GLU A 1 90 ? -11.997 -19.322 -16.290 1.00 88.62 90 GLU A CA 1
ATOM 760 C C . GLU A 1 90 ? -11.101 -18.781 -17.419 1.00 88.62 90 GLU A C 1
ATOM 762 O O . GLU A 1 90 ? -11.354 -19.045 -18.596 1.00 88.62 90 GLU A O 1
ATOM 767 N N . PHE A 1 91 ? -9.984 -18.120 -17.075 1.00 85.62 91 PHE A N 1
ATOM 768 C CA . PHE A 1 91 ? -8.982 -17.661 -18.051 1.00 85.62 91 PHE A CA 1
ATOM 769 C C . PHE A 1 91 ? -8.373 -18.820 -18.845 1.00 85.62 91 PHE A C 1
ATOM 771 O O . PHE A 1 91 ? -8.165 -18.696 -20.049 1.00 85.62 91 PHE A O 1
ATOM 778 N N . LYS A 1 92 ? -8.083 -19.951 -18.190 1.00 81.69 92 LYS A N 1
ATOM 779 C CA . LYS A 1 92 ? -7.520 -21.142 -18.851 1.00 81.69 92 LYS A CA 1
ATOM 780 C C . LYS A 1 92 ? -8.528 -21.850 -19.750 1.00 81.69 92 LYS A C 1
ATOM 782 O O . LYS A 1 92 ? -8.129 -22.410 -20.767 1.00 81.69 92 LYS A O 1
ATOM 787 N N . ASN A 1 93 ? -9.803 -21.818 -19.378 1.00 78.88 93 ASN A N 1
ATOM 788 C CA . ASN A 1 93 ? -10.885 -22.424 -20.148 1.00 78.88 93 ASN A CA 1
ATOM 789 C C . ASN A 1 93 ? -11.339 -21.542 -21.325 1.00 78.88 93 ASN A C 1
ATOM 791 O O . ASN A 1 93 ? -12.109 -22.004 -22.162 1.00 78.88 93 ASN A O 1
ATOM 795 N N . GLY A 1 94 ? -10.841 -20.302 -21.417 1.00 70.06 94 GLY A N 1
ATOM 796 C CA . GLY A 1 94 ? -11.192 -19.359 -22.481 1.00 70.06 94 GLY A CA 1
ATOM 797 C C . GLY A 1 94 ? -12.594 -18.758 -22.337 1.00 70.06 94 GLY A C 1
ATOM 798 O O . GLY A 1 94 ? -13.130 -18.252 -23.316 1.00 70.06 94 GLY A O 1
ATOM 799 N N . GLU A 1 95 ? -13.189 -18.814 -21.143 1.00 62.09 95 GLU A N 1
ATOM 800 C CA . GLU A 1 95 ? -14.568 -18.367 -20.876 1.00 62.09 95 GLU A CA 1
ATOM 801 C C . GLU A 1 95 ? -14.658 -16.906 -20.409 1.00 62.09 95 GLU A C 1
ATOM 803 O O . GLU A 1 95 ? -15.754 -16.378 -20.229 1.00 62.09 95 GLU A O 1
ATOM 808 N N . LEU A 1 96 ? -13.522 -16.225 -20.228 1.00 59.88 96 LEU A N 1
ATOM 809 C CA . LEU A 1 96 ? -13.515 -14.800 -19.911 1.00 59.88 96 LEU A CA 1
ATOM 810 C C . LEU A 1 96 ? -13.732 -13.978 -21.177 1.00 59.88 96 LEU A C 1
ATOM 812 O O . LEU A 1 96 ? -12.796 -13.678 -21.919 1.00 59.88 96 LEU A O 1
ATOM 816 N N . ASP A 1 97 ? -14.994 -13.612 -21.387 1.00 58.28 97 ASP A N 1
ATOM 817 C CA . ASP A 1 97 ? -15.425 -12.618 -22.363 1.00 58.28 97 ASP A CA 1
ATOM 818 C C . ASP A 1 97 ? -14.876 -11.249 -21.935 1.00 58.28 97 ASP A C 1
ATOM 820 O O . ASP A 1 97 ? -15.478 -10.508 -21.157 1.00 58.28 97 ASP A O 1
ATOM 824 N N . ILE A 1 98 ? -13.646 -10.957 -22.360 1.00 60.19 98 ILE A N 1
ATOM 825 C CA . ILE A 1 98 ? -13.045 -9.636 -22.207 1.00 60.19 98 ILE A CA 1
ATOM 826 C C . ILE A 1 98 ? -13.864 -8.711 -23.108 1.00 60.19 98 ILE A C 1
ATOM 828 O O . ILE A 1 98 ? -13.868 -8.934 -24.323 1.00 60.19 98 ILE A O 1
ATOM 832 N N . PRO A 1 99 ? -14.546 -7.679 -22.577 1.00 48.72 99 PRO A N 1
ATOM 833 C CA . PRO A 1 99 ? -15.184 -6.699 -23.435 1.00 48.72 99 PRO A CA 1
ATOM 834 C C . PRO A 1 99 ? -14.104 -6.138 -24.357 1.00 48.72 99 PRO A C 1
ATOM 836 O O . PRO A 1 99 ? -13.105 -5.589 -23.889 1.00 48.72 99 PRO A O 1
ATOM 839 N N . ASN A 1 100 ? -14.280 -6.326 -25.665 1.00 48.72 100 ASN A N 1
ATOM 840 C CA . ASN A 1 100 ? -13.503 -5.624 -26.673 1.00 48.72 100 ASN A CA 1
ATOM 841 C C . ASN A 1 100 ? -13.800 -4.132 -26.481 1.00 48.72 100 ASN A C 1
ATOM 843 O O . ASN A 1 100 ? -14.757 -3.607 -27.052 1.00 48.72 100 ASN A O 1
ATOM 847 N N . GLU A 1 101 ? -13.008 -3.441 -25.662 1.00 54.75 101 GLU A N 1
ATOM 848 C CA . GLU A 1 101 ? -12.896 -1.997 -25.794 1.00 54.75 101 GLU A CA 1
ATOM 849 C C . GLU A 1 101 ? -12.247 -1.762 -27.156 1.00 54.75 101 GLU A C 1
ATOM 851 O O . GLU A 1 101 ? -11.033 -1.881 -27.337 1.00 54.75 101 GLU A O 1
ATOM 856 N N . GLY A 1 102 ? -13.107 -1.541 -28.155 1.00 55.59 102 GLY A N 1
ATOM 857 C CA . GLY A 1 102 ? -12.698 -1.070 -29.466 1.00 55.59 102 GLY A CA 1
ATOM 858 C C . GLY A 1 102 ? -11.803 0.162 -29.310 1.00 55.59 102 GLY A C 1
ATOM 859 O O . GLY A 1 102 ? -11.895 0.859 -28.296 1.00 55.59 102 GLY A O 1
ATOM 860 N N . PRO A 1 103 ? -10.908 0.421 -30.278 1.00 47.62 103 PRO A N 1
ATOM 861 C CA . PRO A 1 103 ? -9.947 1.510 -30.174 1.00 47.62 103 PRO A CA 1
ATOM 862 C C . PRO A 1 103 ? -10.690 2.796 -29.815 1.00 47.62 103 PRO A C 1
ATOM 864 O O . PRO A 1 103 ? -11.603 3.190 -30.538 1.00 47.62 103 PRO A O 1
ATOM 867 N N . LEU A 1 104 ? -10.320 3.393 -28.675 1.00 53.91 104 LEU A N 1
ATOM 868 C CA . LEU A 1 104 ? -10.792 4.707 -28.250 1.00 53.91 104 LEU A CA 1
ATOM 869 C C . LEU A 1 104 ? -10.692 5.634 -29.458 1.00 53.91 104 LEU A C 1
ATOM 871 O O . LEU A 1 104 ? -9.590 5.887 -29.949 1.00 53.91 104 LEU A O 1
ATOM 875 N N . ASP A 1 105 ? -11.853 6.051 -29.959 1.00 43.97 105 ASP A N 1
ATOM 876 C CA . ASP A 1 105 ? -11.994 6.907 -31.125 1.00 43.97 105 ASP A CA 1
ATOM 877 C C . ASP A 1 105 ? -11.240 8.211 -30.851 1.00 43.97 105 ASP A C 1
ATOM 879 O O . ASP A 1 105 ? -11.691 9.095 -30.121 1.00 43.97 105 ASP A O 1
ATOM 883 N N . MET A 1 106 ? -10.016 8.280 -31.371 1.00 45.34 106 MET A N 1
ATOM 884 C CA . MET A 1 106 ? -9.175 9.462 -31.341 1.00 45.34 106 MET A CA 1
ATOM 885 C C . MET A 1 106 ? -9.648 10.390 -32.460 1.00 45.34 106 MET A C 1
ATOM 887 O O . MET A 1 106 ? -8.959 10.571 -33.459 1.00 45.34 106 MET A O 1
ATOM 891 N N . THR A 1 107 ? -10.834 10.973 -32.293 1.00 53.12 107 THR A N 1
ATOM 892 C CA . THR A 1 107 ? -11.251 12.171 -33.021 1.00 53.12 107 THR A CA 1
ATOM 893 C C . THR A 1 107 ? -12.031 13.119 -32.110 1.00 53.12 107 THR A C 1
ATOM 895 O O . THR A 1 107 ? -13.216 12.935 -31.851 1.00 53.12 107 THR A O 1
ATOM 898 N N . MET A 1 108 ? -11.344 14.161 -31.631 1.00 43.78 108 MET A N 1
ATOM 899 C CA . MET A 1 108 ? -11.718 15.574 -31.817 1.00 43.78 108 MET A CA 1
ATOM 900 C C . MET A 1 108 ? -10.614 16.493 -31.292 1.00 43.78 108 MET A C 1
ATOM 902 O O . MET A 1 108 ? -10.139 16.271 -30.158 1.00 43.78 108 MET A O 1
#

Sequence (108 aa):
YIERFMTQTGMLINHWNWRRVVLTVLLIASKVWDDDSLENIHFPQVMPDITLKEVNNLEKIFLELIDYKLHIRGAEYAKYYFILQTIANEFKNGELDIPNEGPLDMTM

Secondary structure (DSSP, 8-state):
-HHHHHHHH-PPP-TTTHHHHHHHHHHHHHHHH-TTPPPGGGHHHH-TTS-HHHHHHHHHHHHHHTTT--PPPHHHHHHHHHHHHHHHHHHHHT--------------

Radius of gyration: 17.23 Å; chains: 1; bounding box: 32×38×43 Å

InterPro domains:
  IPR013922 Cyclin PHO80-like [PF08613] (1-70)
  IPR036915 Cyclin-like superfamily [SSF47954] (1-71)

Organism: Euplotes crassus (NCBI:txid5936)

Foldseek 3Di:
DVVLLCVQQVDDDDPVCVVLSVVLVVLLVCVLPPPPRDDLVCVCVVPVPDDSVRSVVSNVVSCVSSVVPSDDDPVNVVVVVVVVVVVVVCVVVVNPPDPPPDPPPPDD